Protein AF-A0A8J6TTC2-F1 (afdb_monomer)

Sequence (58 aa):
MINNAIKRAEYKLEQHRSLGTKSPLSVIEVAQLMDIIKRGEAMKNSPSESLFFSFSVN

Foldseek 3Di:
DLVVLLVVLVVLLVVCVVCPPNRPDDPVNNVVSVVSNVVSVVVVPPPPPPVPPPDDDD

Organism: NCBI:txid2766479

Secondary structure (DSSP, 8-state):
-HHHHHHHHHHHHHHHHHHGGG----HHHHHHHHHHHHHHHHHHSS------------

Nearest PDB structures (foldseek):
  2f1m-assembly2_D  TM=6.820E-01  e=1.141E+00  Escherichia coli
  2f1m-assembly1_A  TM=6.706E-01  e=1.463E+00  Escherichia coli
  5ng5-assembly1_B  TM=6.417E-01  e=1.463E+00  Escherichia coli
  3d36-assembly1_B  TM=3.285E-01  e=5.722E+00  Geobacillus stearothermophilus 10

pLDDT: mean 80.11, std 14.23, range [49.72, 94.5]

Radius of gyration: 18.77 Å; Cα contacts (8 Å, |Δi|>4): 22; chains: 1; bounding box: 47×16×53 Å

Structure (mmCIF, N/CA/C/O backbone):
data_AF-A0A8J6TTC2-F1
#
_entry.id   AF-A0A8J6TTC2-F1
#
loop_
_atom_site.group_PDB
_atom_site.id
_atom_site.type_symbol
_atom_site.label_atom_id
_atom_site.label_alt_id
_atom_site.label_comp_id
_atom_site.label_asym_id
_atom_site.label_entity_id
_atom_site.label_seq_id
_atom_site.pdbx_PDB_ins_code
_atom_site.Cartn_x
_atom_site.Ca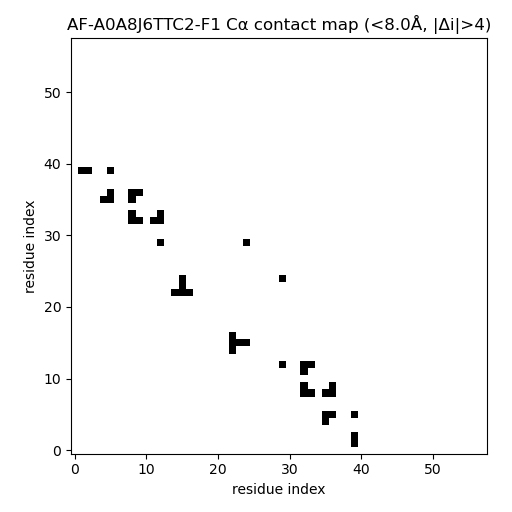rtn_y
_atom_site.Cartn_z
_atom_site.occupancy
_atom_site.B_iso_or_equiv
_atom_site.auth_seq_id
_atom_site.auth_comp_id
_atom_site.auth_asym_id
_atom_site.auth_atom_id
_atom_site.pdbx_PDB_model_num
ATOM 1 N N . MET A 1 1 ? 14.910 7.855 -2.473 1.00 49.72 1 MET A N 1
ATOM 2 C CA . MET A 1 1 ? 13.661 8.212 -1.752 1.00 49.72 1 MET A CA 1
ATOM 3 C C . MET A 1 1 ? 12.485 7.266 -2.043 1.00 49.72 1 MET A C 1
ATOM 5 O O . MET A 1 1 ? 11.761 6.968 -1.104 1.00 49.72 1 MET A O 1
ATOM 9 N N . ILE A 1 2 ? 12.323 6.731 -3.264 1.00 59.16 2 ILE A N 1
ATOM 10 C CA . ILE A 1 2 ? 11.236 5.792 -3.649 1.00 59.16 2 ILE A CA 1
ATOM 11 C C . ILE A 1 2 ? 11.137 4.535 -2.759 1.00 59.16 2 ILE A C 1
ATOM 13 O O . ILE A 1 2 ? 10.046 4.184 -2.321 1.00 59.16 2 ILE A O 1
ATOM 17 N N . ASN A 1 3 ? 12.266 3.922 -2.382 1.00 65.75 3 ASN A N 1
ATOM 18 C CA . ASN A 1 3 ? 12.269 2.727 -1.521 1.00 65.75 3 ASN A CA 1
ATOM 19 C C . ASN A 1 3 ? 11.615 2.935 -0.142 1.00 65.75 3 ASN A C 1
ATOM 21 O O . ASN A 1 3 ? 11.050 2.000 0.415 1.00 65.75 3 ASN A O 1
ATOM 25 N N . ASN A 1 4 ? 11.660 4.150 0.413 1.00 80.56 4 ASN A N 1
ATOM 26 C CA . ASN A 1 4 ? 11.052 4.425 1.719 1.00 80.56 4 ASN A CA 1
ATOM 27 C C . ASN A 1 4 ? 9.526 4.542 1.624 1.00 80.56 4 ASN A C 1
ATOM 29 O O . ASN A 1 4 ? 8.833 4.229 2.589 1.00 80.56 4 ASN A O 1
ATOM 33 N N . ALA A 1 5 ? 9.003 4.982 0.476 1.00 83.25 5 ALA A N 1
ATOM 34 C CA . ALA A 1 5 ? 7.567 5.047 0.233 1.00 83.25 5 ALA A CA 1
ATOM 35 C C . ALA A 1 5 ? 6.9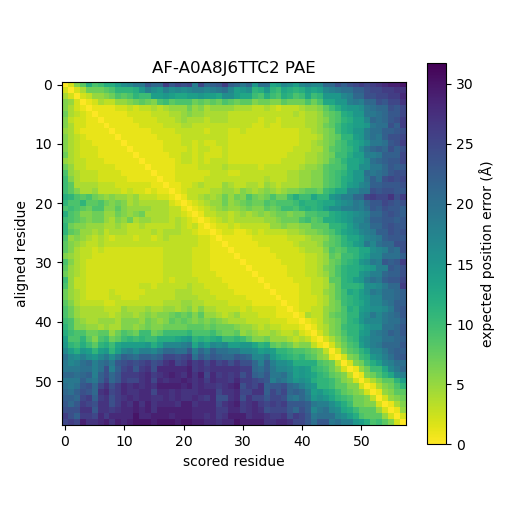68 3.641 0.078 1.00 83.25 5 ALA A C 1
ATOM 37 O O . ALA A 1 5 ? 5.936 3.363 0.679 1.00 83.25 5 ALA A O 1
ATOM 38 N N . ILE A 1 6 ? 7.663 2.746 -0.636 1.00 86.56 6 ILE A N 1
ATOM 39 C CA . ILE A 1 6 ? 7.255 1.342 -0.811 1.00 86.56 6 ILE A CA 1
ATOM 40 C C . ILE A 1 6 ? 7.219 0.625 0.543 1.00 86.56 6 ILE A C 1
ATOM 42 O O . ILE A 1 6 ? 6.171 0.121 0.928 1.00 86.56 6 ILE A O 1
ATOM 46 N N . LYS A 1 7 ? 8.300 0.700 1.333 1.00 88.19 7 LYS A N 1
ATOM 47 C CA . LYS A 1 7 ? 8.349 0.083 2.674 1.00 88.19 7 LYS A CA 1
ATOM 48 C C . LYS A 1 7 ? 7.247 0.584 3.610 1.00 88.19 7 LYS A C 1
ATOM 50 O O . LYS A 1 7 ? 6.689 -0.176 4.394 1.00 88.19 7 LYS A O 1
ATOM 55 N N . ARG A 1 8 ? 6.921 1.880 3.548 1.00 90.31 8 ARG A N 1
ATOM 56 C CA . ARG A 1 8 ? 5.808 2.452 4.324 1.00 90.31 8 ARG A CA 1
ATOM 57 C C . ARG A 1 8 ? 4.454 1.947 3.835 1.00 90.31 8 ARG A C 1
ATOM 59 O O . ARG A 1 8 ? 3.564 1.758 4.661 1.00 90.31 8 ARG A O 1
ATOM 66 N N . ALA A 1 9 ? 4.290 1.762 2.527 1.00 90.00 9 ALA A N 1
ATOM 67 C CA . ALA A 1 9 ? 3.067 1.218 1.956 1.00 90.00 9 ALA A CA 1
ATOM 68 C C . ALA A 1 9 ? 2.870 -0.252 2.348 1.00 90.00 9 ALA A C 1
ATOM 70 O O . ALA A 1 9 ? 1.791 -0.599 2.818 1.00 90.00 9 ALA A O 1
ATOM 71 N N . GLU A 1 10 ? 3.923 -1.067 2.265 1.00 90.62 10 GLU A N 1
ATOM 72 C CA . GLU A 1 10 ? 3.932 -2.467 2.714 1.00 90.62 10 GLU A CA 1
ATOM 73 C C . GLU A 1 10 ? 3.555 -2.582 4.194 1.00 90.62 10 GLU A C 1
ATOM 75 O O . GLU A 1 10 ? 2.623 -3.306 4.537 1.00 90.62 10 GLU A O 1
ATOM 80 N N . TYR A 1 11 ? 4.194 -1.788 5.060 1.00 93.00 11 TYR A N 1
ATOM 81 C CA . TYR A 1 11 ? 3.905 -1.787 6.496 1.00 93.00 11 TYR A CA 1
ATOM 82 C C . TYR A 1 11 ? 2.441 -1.444 6.806 1.00 93.00 11 TYR A C 1
ATOM 84 O O . TYR A 1 11 ? 1.800 -2.090 7.634 1.00 93.00 11 TYR A O 1
ATOM 92 N N . LYS A 1 12 ? 1.880 -0.437 6.124 1.00 91.56 12 LYS A N 1
ATOM 93 C CA . LYS A 1 12 ? 0.469 -0.062 6.297 1.00 91.56 12 LYS A CA 1
ATOM 94 C C . LYS A 1 12 ? -0.482 -1.153 5.809 1.00 91.56 12 LYS A C 1
ATOM 96 O O . LYS A 1 12 ? -1.506 -1.384 6.448 1.00 91.56 12 LYS A O 1
ATOM 101 N N . LEU A 1 13 ? -0.151 -1.828 4.708 1.00 92.38 13 LEU A N 1
ATOM 102 C CA . LEU A 1 13 ? -0.953 -2.934 4.183 1.00 92.38 13 LEU A CA 1
ATOM 103 C C . LEU A 1 13 ? -0.924 -4.145 5.124 1.00 92.38 13 LEU A C 1
ATOM 105 O O . LEU A 1 13 ? -1.949 -4.786 5.350 1.00 92.38 13 LEU A O 1
ATOM 109 N N . GLU A 1 14 ? 0.231 -4.432 5.717 1.00 93.44 14 GLU A N 1
ATOM 110 C CA . GLU A 1 14 ? 0.385 -5.498 6.705 1.00 93.44 14 GLU A CA 1
ATOM 111 C C . GLU A 1 14 ? -0.371 -5.182 8.000 1.00 93.44 14 GLU A C 1
ATOM 113 O O . GLU A 1 14 ? -1.083 -6.036 8.534 1.00 93.44 14 GLU A O 1
ATOM 118 N N . GLN A 1 15 ? -0.325 -3.927 8.452 1.00 92.25 15 GLN A N 1
ATOM 119 C CA . GLN A 1 15 ? -1.134 -3.464 9.576 1.00 92.25 15 GLN A CA 1
ATOM 120 C C . GLN A 1 15 ? -2.637 -3.582 9.279 1.00 92.25 15 GLN A C 1
ATOM 122 O O . GLN A 1 15 ? -3.389 -4.061 10.127 1.00 92.25 15 GLN A O 1
ATOM 127 N N . HIS A 1 16 ? -3.082 -3.199 8.077 1.00 92.12 16 HIS A N 1
ATOM 128 C CA . HIS A 1 16 ? -4.468 -3.382 7.633 1.00 92.12 16 HIS A CA 1
ATOM 129 C C . HIS A 1 16 ? -4.882 -4.854 7.679 1.00 92.12 16 HIS A C 1
ATOM 131 O O . HIS A 1 16 ? -5.920 -5.189 8.245 1.00 92.12 16 HIS A O 1
ATOM 137 N N . ARG A 1 17 ? -4.034 -5.744 7.154 1.00 91.56 17 ARG A N 1
ATOM 138 C CA . ARG A 1 17 ? -4.268 -7.190 7.156 1.00 91.56 17 ARG A CA 1
ATOM 139 C C . ARG A 1 17 ? -4.374 -7.759 8.573 1.00 91.56 17 ARG A C 1
ATOM 141 O O . ARG A 1 17 ? -5.235 -8.596 8.817 1.00 91.56 17 ARG A O 1
ATOM 148 N N . SER A 1 18 ? -3.524 -7.298 9.491 1.00 92.94 18 SER A N 1
ATOM 149 C CA . SER A 1 18 ? -3.529 -7.720 10.898 1.00 92.94 18 SER A CA 1
ATOM 150 C C . SER A 1 18 ? -4.772 -7.228 11.654 1.00 92.94 18 SER A C 1
ATOM 152 O O . SER A 1 18 ? -5.380 -7.972 12.420 1.00 92.94 18 SER A O 1
ATOM 154 N N . LEU A 1 19 ? -5.196 -5.985 11.403 1.00 91.06 19 LEU A N 1
ATOM 155 C CA . LEU A 1 19 ? -6.376 -5.381 12.033 1.00 91.06 19 LEU A CA 1
ATOM 156 C C . LEU A 1 19 ? -7.704 -5.868 11.427 1.00 91.06 19 LEU A C 1
ATOM 158 O O . LEU A 1 19 ? -8.750 -5.765 12.076 1.00 91.06 19 LEU A O 1
ATOM 162 N N . GLY A 1 20 ? -7.684 -6.373 10.192 1.00 87.31 20 GLY A N 1
ATOM 163 C CA . GLY A 1 20 ? -8.871 -6.812 9.465 1.00 87.31 20 GLY A CA 1
ATOM 164 C C . GLY A 1 20 ? -9.906 -5.692 9.336 1.00 87.31 20 GLY A C 1
ATOM 165 O O . GLY A 1 20 ? -9.583 -4.557 8.986 1.00 87.31 20 GLY A O 1
ATOM 166 N N . THR A 1 21 ? -11.160 -5.986 9.683 1.00 84.44 21 THR A N 1
ATOM 167 C CA . THR A 1 21 ? -12.280 -5.026 9.625 1.00 84.44 21 THR A CA 1
ATOM 168 C C . THR A 1 21 ? -12.152 -3.848 10.593 1.00 84.44 21 THR A C 1
ATOM 170 O O . THR A 1 21 ? -12.897 -2.881 10.467 1.00 84.44 21 THR A O 1
ATOM 173 N N . LYS A 1 22 ? -11.215 -3.899 11.550 1.00 88.94 22 LYS A N 1
ATOM 174 C CA . LYS A 1 22 ? -10.931 -2.791 12.479 1.00 88.94 22 LYS A CA 1
ATOM 175 C C . LYS A 1 22 ? -9.934 -1.780 11.918 1.00 88.94 22 LYS A C 1
ATOM 177 O O . LYS A 1 22 ? -9.601 -0.814 12.602 1.00 88.94 22 LYS A O 1
ATOM 182 N N . SER A 1 23 ? -9.398 -2.014 10.723 1.00 86.94 23 SER A N 1
ATOM 183 C CA . SER A 1 23 ? -8.469 -1.072 10.119 1.00 86.94 23 SER A CA 1
ATOM 184 C C . SER A 1 23 ? -9.187 0.229 9.736 1.00 86.94 23 SER A C 1
ATOM 186 O O . SER A 1 23 ? -10.257 0.167 9.135 1.00 86.94 23 SER A O 1
ATOM 188 N N . PRO A 1 24 ? -8.597 1.406 10.019 1.00 89.81 24 PRO A N 1
ATOM 189 C CA . PRO A 1 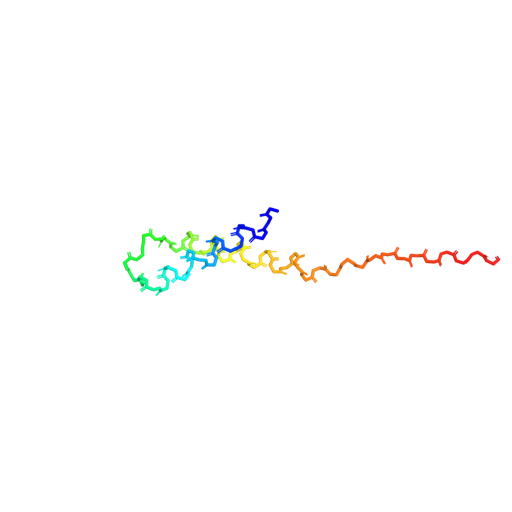24 ? -9.178 2.692 9.631 1.00 89.81 24 PRO A CA 1
ATOM 190 C C . PRO A 1 24 ? -9.044 2.991 8.128 1.00 89.81 24 PRO A C 1
ATOM 192 O O . PRO A 1 24 ? -9.500 4.036 7.680 1.00 89.81 24 PRO A O 1
ATOM 195 N N . LEU A 1 25 ? -8.384 2.117 7.362 1.00 89.62 25 LEU A N 1
ATOM 196 C CA . LEU A 1 25 ? -8.132 2.317 5.938 1.00 89.62 25 LEU A CA 1
ATOM 197 C C . LEU A 1 25 ? -9.365 1.967 5.105 1.00 89.62 25 LEU A C 1
ATOM 199 O O . LEU A 1 25 ? -9.904 0.861 5.192 1.00 89.62 25 LEU A O 1
ATOM 203 N N . SER A 1 26 ? -9.756 2.897 4.242 1.00 91.88 26 SER A N 1
ATOM 204 C CA . SER A 1 26 ? -10.772 2.671 3.220 1.00 91.88 26 SER A CA 1
ATOM 205 C C . SER A 1 26 ? -10.241 1.813 2.066 1.00 91.88 26 SER A C 1
ATOM 207 O O . SER A 1 26 ? -9.039 1.746 1.803 1.00 91.88 26 SER A O 1
ATOM 209 N N . VAL A 1 27 ? -11.155 1.201 1.307 1.00 89.75 27 VAL A N 1
ATOM 210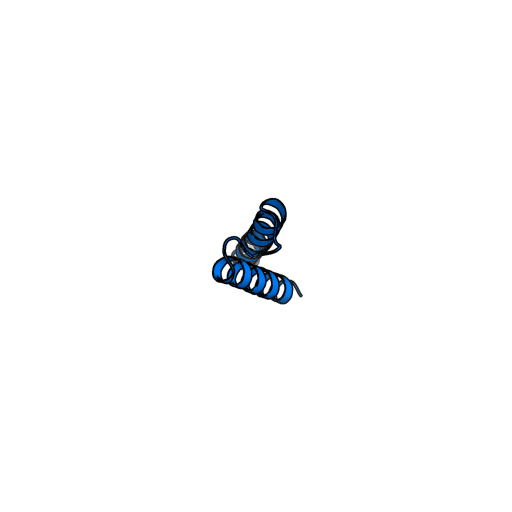 C CA . VAL A 1 27 ? -10.815 0.403 0.111 1.00 89.75 27 VAL A CA 1
ATOM 211 C C . VAL A 1 27 ? -10.003 1.223 -0.902 1.00 89.75 27 VAL A C 1
ATOM 213 O O . VAL A 1 27 ? -9.081 0.704 -1.526 1.00 89.75 27 VAL A O 1
ATOM 216 N N . ILE A 1 28 ? -10.307 2.518 -1.028 1.00 94.50 28 ILE A N 1
ATOM 217 C CA . ILE A 1 28 ? -9.616 3.439 -1.939 1.00 94.50 28 ILE A CA 1
ATOM 218 C C . ILE A 1 28 ? -8.166 3.648 -1.487 1.00 94.50 28 ILE A C 1
ATOM 220 O O . ILE A 1 28 ? -7.250 3.597 -2.305 1.00 94.50 28 ILE A O 1
ATOM 224 N N . GLU A 1 29 ? -7.937 3.840 -0.188 1.00 91.06 29 GLU A N 1
ATOM 225 C CA . GLU A 1 29 ? -6.585 4.000 0.358 1.00 91.06 29 GLU A CA 1
ATOM 226 C C . GLU A 1 29 ? -5.764 2.718 0.222 1.00 91.06 29 GLU A C 1
ATOM 228 O O . GLU A 1 29 ? -4.590 2.779 -0.140 1.00 91.06 29 GLU A O 1
ATOM 233 N N . VAL A 1 30 ? -6.373 1.550 0.448 1.00 92.88 30 VAL A N 1
ATOM 234 C CA . VAL A 1 30 ? -5.706 0.260 0.219 1.00 92.88 30 VAL A CA 1
ATOM 235 C C . VAL A 1 30 ? -5.292 0.124 -1.246 1.00 92.88 30 VAL A C 1
ATOM 237 O O . VAL A 1 30 ? -4.142 -0.223 -1.516 1.00 92.88 30 VAL A O 1
ATOM 240 N N . ALA A 1 31 ? -6.174 0.465 -2.189 1.00 93.38 31 ALA A N 1
ATOM 241 C CA . ALA A 1 31 ? -5.857 0.434 -3.616 1.00 93.38 31 ALA A CA 1
ATOM 242 C C . ALA A 1 31 ? -4.679 1.360 -3.961 1.00 93.38 31 ALA A C 1
ATOM 244 O O . ALA A 1 31 ? -3.732 0.935 -4.621 1.00 93.38 31 ALA A O 1
ATOM 245 N N . GLN A 1 32 ? -4.669 2.587 -3.431 1.00 93.62 32 GLN A N 1
ATOM 246 C CA . GLN A 1 32 ? -3.560 3.523 -3.633 1.00 93.62 32 GLN A CA 1
ATOM 247 C C . GLN A 1 32 ? -2.231 2.983 -3.090 1.00 93.62 32 GLN A C 1
ATOM 249 O O . GLN A 1 32 ? -1.191 3.138 -3.734 1.00 93.62 32 GLN A O 1
ATOM 254 N N . LEU A 1 33 ? -2.249 2.339 -1.918 1.00 92.31 33 LEU A N 1
ATOM 255 C CA . LEU A 1 33 ? -1.060 1.718 -1.333 1.00 92.31 33 LEU A CA 1
ATOM 256 C C . LEU A 1 33 ? -0.555 0.555 -2.198 1.00 92.31 33 LEU A C 1
ATOM 258 O O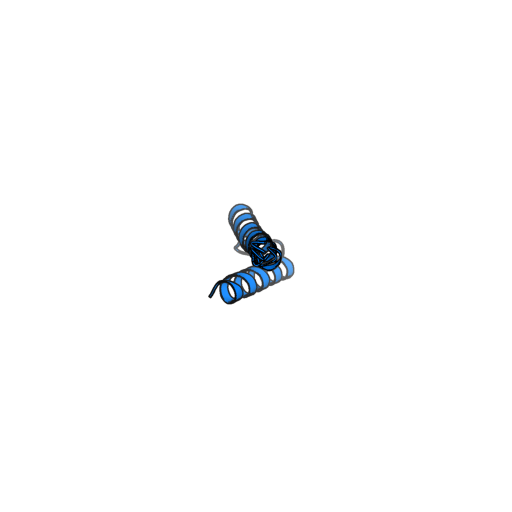 . LEU A 1 33 ? 0.649 0.470 -2.446 1.00 92.31 33 LEU A O 1
ATOM 262 N N . MET A 1 34 ? -1.451 -0.288 -2.719 1.00 92.00 34 MET A N 1
ATOM 263 C CA . MET A 1 34 ? -1.077 -1.363 -3.646 1.00 92.00 34 MET A CA 1
ATOM 264 C C . MET A 1 34 ? -0.507 -0.820 -4.962 1.00 92.00 34 MET A C 1
ATOM 266 O O . MET A 1 34 ? 0.502 -1.331 -5.450 1.00 92.00 34 MET A O 1
ATOM 270 N N . ASP A 1 35 ? -1.076 0.258 -5.504 1.00 92.75 35 ASP A N 1
ATOM 271 C CA . ASP A 1 35 ? -0.573 0.906 -6.719 1.00 92.75 35 ASP A CA 1
ATOM 272 C C . ASP A 1 35 ? 0.826 1.499 -6.529 1.00 92.75 35 ASP A C 1
ATOM 274 O O . ASP A 1 35 ? 1.628 1.536 -7.465 1.00 92.75 35 ASP A O 1
ATOM 278 N N . ILE A 1 36 ? 1.140 2.010 -5.336 1.00 90.50 36 ILE A N 1
ATOM 279 C CA . ILE A 1 36 ? 2.484 2.509 -5.010 1.00 90.50 36 ILE A CA 1
ATOM 280 C C . ILE A 1 36 ? 3.497 1.361 -5.024 1.00 90.50 36 ILE A C 1
ATOM 282 O O . ILE A 1 36 ? 4.567 1.513 -5.616 1.00 90.50 36 ILE A O 1
ATOM 286 N N . ILE A 1 37 ? 3.157 0.217 -4.425 1.00 89.69 37 ILE A N 1
ATOM 287 C CA . ILE A 1 37 ? 4.026 -0.969 -4.398 1.00 89.69 37 ILE A CA 1
ATOM 288 C C . ILE A 1 37 ? 4.260 -1.473 -5.826 1.00 89.69 37 ILE A C 1
ATOM 290 O O . ILE A 1 37 ? 5.405 -1.568 -6.266 1.00 89.69 37 ILE A O 1
ATOM 294 N N . LYS A 1 38 ? 3.186 -1.675 -6.596 1.00 89.88 38 LYS A N 1
ATOM 295 C CA . LYS A 1 38 ? 3.250 -2.201 -7.967 1.00 89.88 38 LYS A CA 1
ATOM 296 C C . LYS A 1 38 ? 4.049 -1.302 -8.916 1.00 89.88 38 LYS A C 1
ATOM 298 O O . LYS A 1 38 ? 4.825 -1.791 -9.735 1.00 89.88 38 LYS A O 1
ATOM 303 N N . ARG A 1 39 ? 3.905 0.025 -8.794 1.00 87.12 39 ARG A N 1
ATOM 304 C CA . ARG A 1 39 ? 4.726 0.989 -9.551 1.00 87.12 39 ARG A CA 1
ATOM 305 C C . ARG A 1 39 ? 6.193 0.936 -9.136 1.00 87.12 39 ARG A C 1
ATOM 307 O O . ARG A 1 39 ? 7.068 0.992 -9.995 1.00 87.12 39 ARG A O 1
ATOM 314 N N . GLY A 1 40 ? 6.459 0.798 -7.840 1.00 82.94 40 GLY A N 1
ATOM 315 C CA . GLY A 1 40 ? 7.808 0.624 -7.310 1.00 82.94 40 GLY A CA 1
ATOM 316 C C . GLY A 1 40 ? 8.514 -0.617 -7.859 1.00 82.94 40 GLY A C 1
ATOM 317 O O . GLY A 1 40 ? 9.675 -0.537 -8.258 1.00 82.94 40 GLY A O 1
ATOM 318 N N . GLU A 1 41 ? 7.807 -1.743 -7.940 1.00 81.75 41 GLU A N 1
ATOM 319 C CA . GLU A 1 41 ? 8.324 -2.984 -8.529 1.00 81.75 41 GLU A CA 1
ATOM 320 C C . GLU A 1 41 ? 8.583 -2.851 -10.033 1.00 8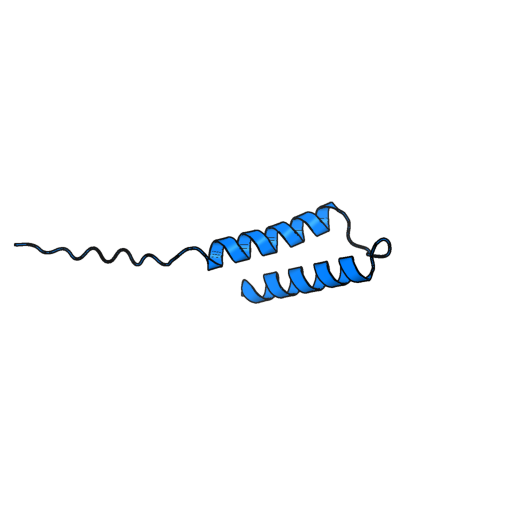1.75 41 GLU A C 1
ATOM 322 O O . GLU A 1 41 ? 9.636 -3.272 -10.513 1.00 81.75 41 GLU A O 1
ATOM 327 N N . ALA A 1 42 ? 7.679 -2.202 -10.773 1.00 79.75 42 ALA A N 1
ATOM 328 C CA . ALA A 1 42 ? 7.863 -1.946 -12.201 1.00 79.75 42 ALA A CA 1
ATOM 329 C C . ALA A 1 42 ? 9.123 -1.105 -12.483 1.00 79.75 42 ALA A C 1
ATOM 331 O O . ALA A 1 42 ? 9.872 -1.414 -13.405 1.00 79.75 42 ALA A O 1
ATOM 332 N N . MET A 1 43 ? 9.403 -0.092 -11.653 1.00 72.19 43 MET A N 1
ATOM 333 C CA . MET A 1 43 ? 10.617 0.731 -11.767 1.00 72.19 43 MET A CA 1
ATOM 334 C C . MET A 1 43 ? 11.896 -0.005 -11.346 1.00 72.19 43 MET A C 1
ATOM 336 O O . MET A 1 43 ? 12.984 0.347 -11.791 1.00 72.19 43 MET A O 1
ATOM 340 N N . LYS A 1 44 ? 11.800 -1.013 -10.473 1.00 67.50 44 LYS A N 1
ATOM 341 C CA . LYS A 1 44 ? 12.950 -1.851 -10.099 1.00 67.50 44 LYS A CA 1
ATOM 342 C C . LYS A 1 44 ? 13.299 -2.859 -11.201 1.00 67.50 44 LYS A C 1
ATOM 344 O O . LYS A 1 44 ? 14.459 -3.237 -11.326 1.00 67.50 44 LYS A O 1
ATOM 349 N N . ASN A 1 45 ? 12.303 -3.263 -11.987 1.00 60.00 45 ASN A N 1
ATOM 350 C CA . ASN A 1 45 ? 12.434 -4.241 -13.063 1.00 60.00 45 ASN A CA 1
ATOM 351 C C . ASN A 1 45 ? 12.696 -3.629 -14.441 1.00 60.00 45 ASN A C 1
ATOM 353 O O . ASN A 1 45 ? 12.855 -4.392 -15.386 1.00 60.00 45 ASN A O 1
ATOM 357 N N . SER A 1 46 ? 12.754 -2.303 -14.592 1.00 57.19 46 SER A N 1
ATOM 358 C CA . SER A 1 46 ? 13.309 -1.709 -15.808 1.00 57.19 46 SER A CA 1
ATOM 359 C C . SER A 1 46 ? 14.814 -1.978 -15.816 1.00 57.19 46 SER A C 1
ATOM 361 O O . SER A 1 46 ? 15.522 -1.369 -15.003 1.00 57.19 46 SER A O 1
ATOM 363 N N . PRO A 1 47 ? 15.324 -2.879 -16.680 1.00 53.31 47 PRO A N 1
ATOM 364 C CA . PRO A 1 47 ? 16.752 -2.967 -16.862 1.00 53.31 47 PRO A CA 1
ATOM 365 C C . PRO A 1 47 ? 17.173 -1.600 -17.388 1.00 53.31 47 PRO A C 1
ATOM 367 O O . PRO A 1 47 ? 16.606 -1.080 -18.349 1.00 53.31 47 PRO A O 1
ATOM 370 N N . SER A 1 48 ? 18.152 -0.989 -16.736 1.00 56.53 48 SER A N 1
ATOM 371 C CA . SER A 1 48 ? 18.991 -0.010 -17.399 1.00 56.53 48 SER A CA 1
ATOM 372 C C . SER A 1 48 ? 19.698 -0.753 -18.535 1.00 56.53 48 SER A C 1
ATOM 374 O O . SER A 1 48 ? 20.839 -1.186 -18.382 1.00 56.53 48 SER A O 1
ATOM 376 N N . GLU A 1 49 ? 18.996 -0.989 -19.644 1.00 57.00 49 GLU A N 1
ATOM 377 C CA . GLU A 1 49 ? 19.618 -1.260 -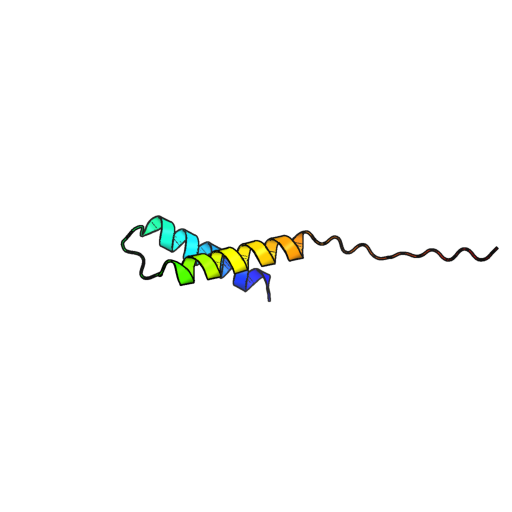20.928 1.00 57.00 49 GLU A CA 1
ATOM 378 C C . GLU A 1 49 ? 20.345 0.026 -21.284 1.00 57.00 49 GLU A C 1
ATOM 380 O O . GLU A 1 49 ? 19.826 0.946 -21.913 1.00 57.00 49 GLU A O 1
ATOM 385 N N . SER A 1 50 ? 21.559 0.123 -20.757 1.00 59.34 50 SER A N 1
ATOM 386 C CA . SER A 1 50 ? 22.592 0.990 -21.266 1.00 59.34 50 SER A CA 1
ATOM 387 C C . SER A 1 50 ? 22.694 0.654 -22.745 1.00 59.34 50 SER A C 1
ATOM 389 O O . SER A 1 50 ? 23.252 -0.379 -23.112 1.00 59.34 50 SER A O 1
ATOM 391 N N . LEU A 1 51 ? 22.064 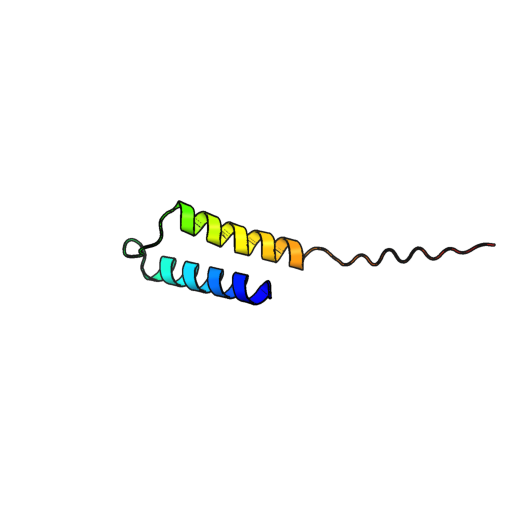1.481 -23.575 1.00 60.91 51 LEU A N 1
ATOM 392 C CA . LEU A 1 51 ? 22.141 1.442 -25.025 1.00 60.91 51 LEU A CA 1
ATOM 393 C C . LEU A 1 51 ? 23.595 1.726 -25.429 1.00 60.91 51 LEU A C 1
ATOM 395 O O . LEU A 1 51 ? 23.949 2.828 -25.846 1.00 60.91 51 LEU A O 1
ATOM 399 N N . PHE A 1 52 ? 24.469 0.741 -25.230 1.00 63.47 52 PHE A N 1
ATOM 400 C CA . PHE A 1 52 ? 25.843 0.733 -25.700 1.00 63.47 52 PHE A CA 1
ATOM 401 C C . PHE A 1 52 ? 25.801 0.480 -27.202 1.00 63.47 52 PHE A C 1
ATOM 403 O O . PHE A 1 52 ? 26.031 -0.627 -27.682 1.00 63.47 52 PHE A O 1
ATOM 410 N N . PHE A 1 53 ? 25.473 1.526 -27.953 1.00 68.06 53 PHE A N 1
ATOM 411 C CA . PHE A 1 53 ? 25.701 1.557 -29.387 1.00 68.06 53 PHE A CA 1
ATOM 412 C C . PHE A 1 53 ? 27.212 1.644 -29.614 1.00 68.06 53 PHE A C 1
ATOM 414 O O . PHE A 1 53 ? 27.798 2.726 -29.620 1.00 68.06 53 PHE A O 1
ATOM 421 N N . SER A 1 54 ? 27.865 0.493 -29.761 1.00 61.31 54 SER A N 1
ATOM 422 C CA . SER A 1 54 ? 29.220 0.419 -30.297 1.00 61.31 54 SER A CA 1
ATOM 423 C C . SER A 1 54 ? 29.176 0.801 -31.777 1.00 61.31 54 SER A C 1
ATOM 425 O O . SER A 1 54 ? 28.940 -0.025 -32.655 1.00 61.31 54 SER A O 1
ATOM 427 N N . PHE A 1 55 ? 29.383 2.085 -32.068 1.00 63.50 55 PHE A N 1
ATOM 428 C CA . PHE A 1 55 ? 29.616 2.547 -33.432 1.00 63.50 55 PHE A CA 1
ATOM 429 C C . PHE A 1 55 ? 31.010 2.074 -33.868 1.00 63.50 55 PHE A C 1
ATOM 431 O O . PHE A 1 55 ? 32.025 2.677 -33.527 1.00 63.50 55 PHE A O 1
ATOM 438 N N . SER A 1 56 ? 31.065 0.956 -34.589 1.00 65.50 56 SER A N 1
ATOM 439 C CA . SER A 1 56 ? 32.232 0.576 -35.382 1.00 65.50 56 SER A CA 1
ATOM 440 C C . SER A 1 56 ? 32.100 1.264 -36.737 1.00 65.50 56 SER A C 1
ATOM 442 O O . SER A 1 56 ? 31.274 0.878 -37.560 1.00 65.50 56 SER A O 1
ATOM 444 N N . VAL A 1 57 ? 32.879 2.326 -36.937 1.00 60.75 57 VAL A N 1
ATOM 44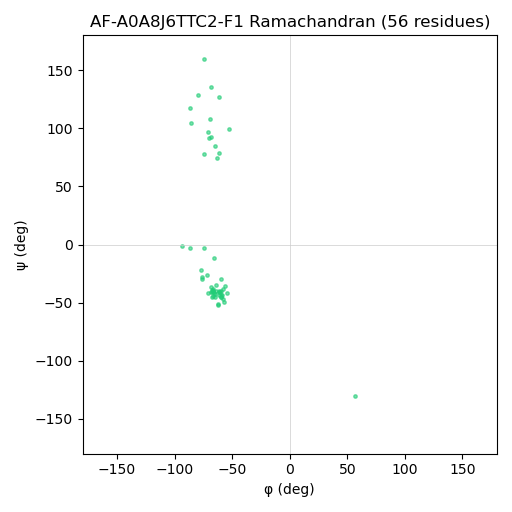5 C CA . VAL A 1 57 ? 33.131 2.883 -38.269 1.00 60.75 57 VAL A CA 1
ATOM 446 C C . VAL A 1 57 ? 34.316 2.108 -38.835 1.00 60.75 57 VAL A C 1
ATOM 448 O O . VAL A 1 57 ? 35.386 2.105 -38.227 1.00 60.75 57 VAL A O 1
ATOM 451 N N . ASN A 1 58 ? 34.074 1.398 -39.934 1.00 52.72 58 ASN A N 1
ATOM 452 C CA . ASN A 1 58 ? 35.093 0.788 -40.785 1.00 52.72 58 ASN A CA 1
ATOM 453 C C . ASN A 1 58 ? 35.383 1.753 -41.936 1.00 52.72 58 ASN A C 1
ATOM 455 O O . ASN A 1 58 ? 34.385 2.280 -42.484 1.00 52.72 58 ASN A O 1
#

Mean predicted aligned error: 10.17 Å

Solvent-accessible surface area (backbone atoms only — not comparable to full-atom values): 3615 Å² total; per-residue (Å²): 116,70,71,60,55,36,54,52,33,52,52,51,52,52,49,34,64,74,46,46,93,72,35,91,70,50,75,68,56,52,50,53,37,51,51,48,40,54,50,53,51,54,64,70,65,54,74,83,73,73,83,76,76,78,82,78,84,130